Protein AF-A0A243RMH6-F1 (afdb_monomer)

Foldseek 3Di:
DDPVVVVVVVVVVVVVVVLVVVVVLLVVLLVQACVSVVHDGDPPSLVVSCVVVVHDSVVSVCSNVVNDDD

Mean predicted aligned error: 3.94 Å

Organism: NCBI:txid569862

Sequence (70 aa):
MTTDEERLNRIAELRDQLDAIRAELFAEIRAVFPENRGEPPKRGLLTEVTRRARWTREYVAQIRDGKAGD

pLDDT: mean 93.78, std 8.46, range [51.22, 98.19]

Radius of gyration: 16.47 Å; Cα contacts (8 Å, |Δi|>4): 42; chains: 1; bounding box: 39×20×47 Å

Structure (mmCIF, N/CA/C/O backbone):
data_AF-A0A243RMH6-F1
#
_entry.id   AF-A0A243RMH6-F1
#
loop_
_atom_site.group_PDB
_atom_site.id
_atom_site.type_symbol
_atom_site.label_atom_id
_atom_site.label_alt_id
_atom_site.label_comp_id
_atom_site.label_asym_id
_atom_site.label_entity_id
_atom_site.label_seq_id
_atom_site.pdbx_PDB_ins_code
_atom_site.Cartn_x
_atom_site.Cartn_y
_atom_site.Cartn_z
_atom_site.occupancy
_atom_site.B_iso_or_equiv
_atom_site.auth_seq_id
_atom_site.auth_comp_id
_atom_site.auth_asym_id
_atom_site.auth_atom_id
_atom_site.pdbx_PDB_model_num
ATOM 1 N N . MET A 1 1 ? -24.462 -1.028 25.152 1.00 56.84 1 MET A N 1
ATOM 2 C CA . MET A 1 1 ? -23.126 -1.076 24.532 1.00 56.84 1 MET A CA 1
ATOM 3 C C . MET A 1 1 ? -22.268 -0.090 25.296 1.00 56.84 1 MET A C 1
ATOM 5 O O . MET A 1 1 ? -22.703 1.040 25.484 1.00 56.84 1 MET A O 1
ATOM 9 N N . THR A 1 2 ? -21.175 -0.553 25.901 1.00 70.81 2 THR A N 1
ATOM 10 C CA . THR A 1 2 ? -20.256 0.324 26.639 1.00 70.81 2 THR A CA 1
ATOM 11 C C . THR A 1 2 ? -19.441 1.140 25.644 1.00 70.81 2 THR A C 1
ATOM 13 O O . THR A 1 2 ? -19.204 0.703 24.518 1.00 70.81 2 THR A O 1
ATOM 16 N N . THR A 1 3 ? -18.971 2.311 26.068 1.00 86.25 3 THR A N 1
ATOM 17 C CA . THR A 1 3 ? -18.090 3.161 25.256 1.00 86.25 3 THR A CA 1
ATOM 18 C C . THR A 1 3 ? -16.851 2.414 24.754 1.00 86.25 3 THR A C 1
ATOM 20 O O . THR A 1 3 ? -16.328 2.747 23.695 1.00 86.25 3 THR A O 1
ATOM 23 N N . ASP A 1 4 ? -16.389 1.395 25.484 1.00 95.00 4 ASP A N 1
ATOM 24 C CA . ASP A 1 4 ? -15.256 0.550 25.099 1.00 95.00 4 ASP A CA 1
ATOM 25 C C . ASP A 1 4 ? -15.575 -0.366 23.910 1.00 95.00 4 ASP A C 1
ATOM 27 O O . ASP A 1 4 ? -14.762 -0.480 22.998 1.00 95.00 4 ASP A O 1
ATOM 31 N N . GLU A 1 5 ? -16.766 -0.969 23.862 1.00 95.00 5 GLU A N 1
ATOM 32 C CA . GLU A 1 5 ? -17.184 -1.825 22.742 1.00 95.00 5 GLU A CA 1
ATOM 33 C C . GLU A 1 5 ? -17.330 -1.010 21.447 1.00 95.00 5 GLU A C 1
ATOM 35 O O . GLU A 1 5 ? -16.858 -1.423 20.389 1.00 95.00 5 GLU A O 1
ATOM 40 N N . GLU A 1 6 ? -17.879 0.205 21.537 1.00 95.00 6 GLU A N 1
ATOM 41 C CA . GLU A 1 6 ? -17.934 1.137 20.403 1.00 95.00 6 GLU A CA 1
ATOM 42 C C . GLU A 1 6 ? -16.533 1.553 19.930 1.00 95.00 6 GLU A C 1
ATOM 44 O O . GLU A 1 6 ? -16.273 1.622 18.726 1.00 95.00 6 GLU A O 1
ATOM 49 N N . ARG A 1 7 ? -15.598 1.794 20.861 1.00 96.12 7 ARG A N 1
ATOM 50 C CA . ARG A 1 7 ? -14.198 2.109 20.531 1.00 96.12 7 ARG A CA 1
ATOM 51 C C . ARG A 1 7 ? -13.509 0.936 19.835 1.00 96.12 7 ARG A C 1
ATOM 53 O O . ARG A 1 7 ? -12.796 1.169 18.862 1.00 96.12 7 ARG A O 1
ATOM 60 N N . LEU A 1 8 ? -13.721 -0.294 20.303 1.00 97.50 8 LEU A N 1
ATOM 61 C CA . LEU A 1 8 ? -13.150 -1.502 19.698 1.00 97.50 8 LEU A CA 1
ATOM 62 C C . LEU A 1 8 ? -13.686 -1.729 18.282 1.00 97.50 8 LEU A C 1
ATOM 64 O O . LEU A 1 8 ? -12.895 -1.936 17.362 1.00 97.50 8 LEU A O 1
ATOM 68 N N . ASN A 1 9 ? -14.998 -1.593 18.083 1.00 96.81 9 ASN A N 1
ATOM 69 C CA . ASN A 1 9 ? -15.600 -1.669 16.751 1.00 96.81 9 ASN A CA 1
ATOM 70 C C . ASN A 1 9 ? -15.036 -0.585 15.826 1.00 96.81 9 ASN A C 1
ATOM 72 O O . ASN A 1 9 ? -14.642 -0.875 14.699 1.00 96.81 9 ASN A O 1
ATOM 76 N N . ARG A 1 10 ? -14.883 0.647 16.328 1.00 96.50 10 ARG A N 1
ATOM 77 C CA . ARG A 1 10 ? -14.285 1.738 15.554 1.00 96.50 10 ARG A CA 1
ATOM 78 C C . ARG A 1 10 ? -12.834 1.457 15.151 1.00 96.50 10 ARG A C 1
ATOM 80 O O . ARG A 1 10 ? -12.426 1.855 14.063 1.00 96.50 10 ARG A O 1
ATOM 87 N N . ILE A 1 11 ? -12.048 0.802 16.008 1.00 97.75 11 ILE A N 1
ATOM 88 C CA . ILE A 1 11 ? -10.674 0.388 15.679 1.00 97.75 11 ILE A CA 1
ATOM 89 C C . ILE A 1 11 ? -10.682 -0.621 14.527 1.00 97.75 11 ILE A C 1
ATOM 91 O O . ILE A 1 11 ? -9.888 -0.461 13.602 1.00 97.75 11 ILE A O 1
ATOM 95 N N . ALA A 1 12 ? -11.578 -1.612 14.558 1.00 97.75 12 ALA A N 1
AT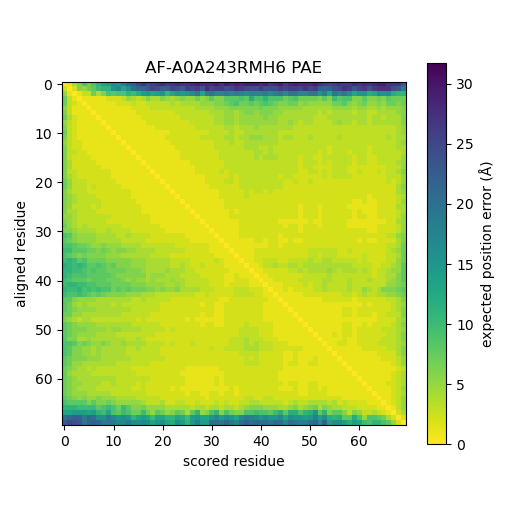OM 96 C CA . ALA A 1 12 ? -11.709 -2.593 13.481 1.00 97.75 12 ALA A CA 1
ATOM 97 C C . ALA A 1 12 ? -12.079 -1.918 12.149 1.00 97.75 12 ALA A C 1
ATOM 99 O O . ALA A 1 12 ? -11.357 -2.072 11.170 1.00 97.75 12 ALA A O 1
ATOM 100 N N . GLU A 1 13 ? -13.098 -1.051 12.141 1.00 98.12 13 GLU A N 1
ATOM 101 C CA . GLU A 1 13 ? -13.493 -0.310 10.934 1.00 98.12 13 GLU A CA 1
ATOM 102 C C . GLU A 1 13 ? -12.357 0.543 10.351 1.00 98.12 13 GLU A C 1
ATO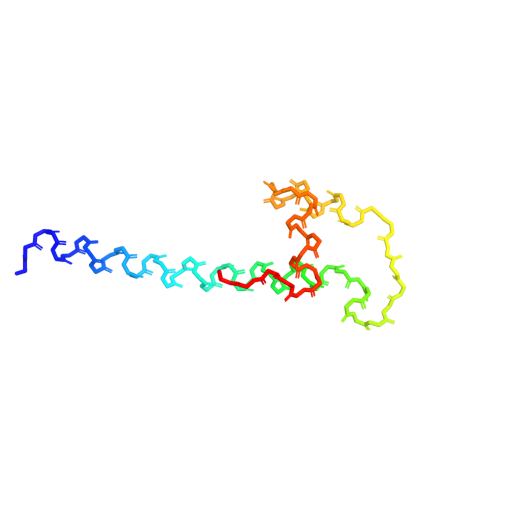M 104 O O . GLU A 1 13 ? -12.185 0.628 9.134 1.00 98.12 13 GLU A O 1
ATOM 109 N N . LEU A 1 14 ? -11.590 1.219 11.214 1.0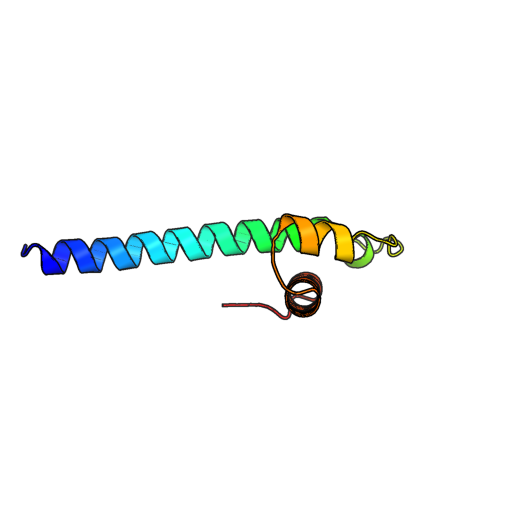0 98.19 14 LEU A N 1
ATOM 110 C CA . LEU A 1 14 ? -10.447 2.024 10.783 1.00 98.19 14 LEU A CA 1
ATOM 111 C C . LEU A 1 14 ? -9.313 1.152 10.241 1.00 98.19 14 LEU A C 1
ATOM 113 O O . LEU A 1 14 ? -8.592 1.596 9.348 1.00 98.19 14 LEU A O 1
ATOM 117 N N . ARG A 1 15 ? -9.147 -0.067 10.765 1.00 97.44 15 ARG A N 1
ATOM 118 C CA . ARG A 1 15 ? -8.166 -1.020 10.250 1.00 97.44 15 ARG A CA 1
ATOM 119 C C . ARG A 1 15 ? -8.551 -1.494 8.850 1.00 97.44 15 ARG A C 1
ATOM 121 O O . ARG A 1 15 ? -7.716 -1.376 7.963 1.00 97.44 15 ARG A O 1
ATOM 128 N N . ASP A 1 16 ? -9.801 -1.897 8.632 1.00 97.38 16 ASP A N 1
ATOM 129 C CA . ASP A 1 16 ? -10.296 -2.276 7.300 1.00 97.38 16 ASP A CA 1
ATOM 130 C C . ASP A 1 16 ? -10.123 -1.139 6.279 1.00 97.38 16 ASP A C 1
ATOM 132 O O . ASP A 1 16 ? -9.646 -1.348 5.163 1.00 97.38 16 ASP A O 1
ATOM 136 N N . GLN A 1 17 ? -10.441 0.099 6.675 1.00 97.69 17 GLN A N 1
ATOM 137 C CA . GLN A 1 17 ? -10.215 1.276 5.827 1.00 97.69 17 GLN A CA 1
ATOM 138 C C . GLN A 1 17 ? -8.729 1.493 5.524 1.00 97.69 17 GLN A C 1
ATOM 140 O O . GLN A 1 17 ? -8.371 1.822 4.393 1.00 97.69 17 GLN A O 1
ATOM 145 N N . LEU A 1 18 ? -7.853 1.312 6.516 1.00 96.62 18 LEU A N 1
ATOM 146 C CA . LEU A 1 18 ? -6.411 1.420 6.321 1.00 96.62 18 LEU A CA 1
ATOM 147 C C . LEU A 1 18 ? -5.896 0.357 5.345 1.00 96.62 18 LEU A C 1
ATOM 149 O O . LEU A 1 18 ? -5.074 0.688 4.491 1.00 96.62 18 LEU A O 1
ATOM 153 N N . ASP A 1 19 ? -6.364 -0.885 5.455 1.00 95.75 19 ASP A N 1
ATOM 154 C CA . ASP A 1 19 ? -5.964 -1.978 4.566 1.00 95.75 19 ASP A CA 1
ATOM 155 C C . ASP A 1 19 ? -6.431 -1.737 3.126 1.00 95.75 19 ASP A C 1
ATOM 157 O O . ASP A 1 19 ? -5.636 -1.884 2.194 1.00 95.75 19 ASP A O 1
ATOM 161 N N . ALA A 1 20 ? -7.661 -1.249 2.935 1.00 95.88 20 ALA A N 1
ATOM 162 C CA . ALA A 1 20 ? -8.156 -0.846 1.619 1.00 95.88 20 ALA A CA 1
ATOM 163 C C . ALA A 1 20 ? -7.291 0.267 0.997 1.00 95.88 20 ALA A C 1
ATOM 165 O O . ALA A 1 20 ? -6.770 0.107 -0.109 1.00 95.88 20 ALA A O 1
ATOM 166 N N . ILE A 1 21 ? -7.037 1.347 1.745 1.00 96.88 21 ILE A N 1
ATOM 167 C CA . ILE A 1 21 ? -6.221 2.478 1.271 1.00 96.88 21 ILE A CA 1
ATOM 168 C C . ILE A 1 21 ? -4.782 2.034 0.968 1.00 96.88 21 ILE A C 1
ATOM 170 O O . ILE A 1 21 ? -4.170 2.493 0.001 1.00 96.88 21 ILE A O 1
ATOM 174 N N . ARG A 1 22 ? -4.211 1.134 1.779 1.00 95.38 22 ARG A N 1
ATOM 175 C CA . ARG A 1 22 ? -2.875 0.570 1.534 1.00 95.38 22 ARG A CA 1
ATOM 176 C C . ARG A 1 22 ? -2.837 -0.251 0.254 1.00 95.38 22 ARG A C 1
ATOM 178 O O . ARG A 1 22 ? -1.884 -0.104 -0.511 1.00 95.38 22 ARG A O 1
ATOM 185 N N . ALA A 1 23 ? -3.852 -1.076 0.008 1.00 95.25 23 ALA A N 1
ATOM 186 C CA . ALA A 1 23 ? -3.953 -1.863 -1.213 1.00 95.25 23 ALA A CA 1
ATOM 187 C C . ALA A 1 23 ? -4.016 -0.961 -2.457 1.00 95.25 23 ALA A C 1
ATOM 189 O O . ALA A 1 23 ? -3.264 -1.184 -3.409 1.00 95.25 23 ALA A O 1
ATOM 190 N N . GLU A 1 24 ? -4.831 0.098 -2.417 1.00 96.75 24 GLU A N 1
ATOM 191 C CA . GLU A 1 24 ? -4.911 1.104 -3.484 1.00 96.75 24 GLU A CA 1
ATOM 192 C C . GLU A 1 24 ? -3.560 1.801 -3.707 1.00 96.75 24 GLU A C 1
ATOM 194 O O . GLU A 1 24 ? -3.049 1.842 -4.826 1.00 96.75 24 GLU A O 1
ATOM 199 N N . LEU A 1 25 ? -2.913 2.272 -2.636 1.00 96.19 25 LEU A N 1
ATOM 200 C CA . LEU A 1 25 ? -1.607 2.928 -2.724 1.00 96.19 25 LEU A CA 1
ATOM 201 C C . LEU A 1 25 ? -0.524 1.997 -3.293 1.00 96.19 25 LEU A C 1
ATOM 203 O O . LEU A 1 25 ? 0.326 2.430 -4.074 1.00 96.19 25 LEU A O 1
ATOM 207 N N . PHE A 1 26 ? -0.533 0.716 -2.926 1.00 96.06 26 PHE A N 1
ATOM 208 C CA . PHE A 1 26 ? 0.421 -0.260 -3.453 1.00 96.06 26 PHE A CA 1
ATOM 209 C C . PHE A 1 26 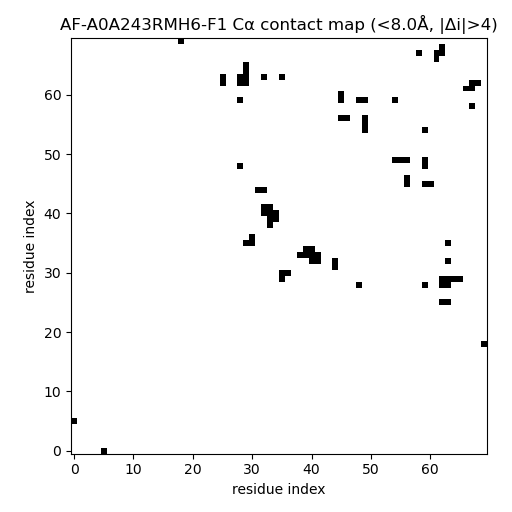? 0.186 -0.538 -4.937 1.00 96.06 26 PHE A C 1
ATOM 211 O O . PHE A 1 26 ? 1.160 -0.660 -5.686 1.00 96.06 26 PHE A O 1
ATOM 218 N N . ALA A 1 27 ? -1.074 -0.610 -5.370 1.00 96.00 27 ALA A N 1
ATOM 219 C CA . ALA A 1 27 ? -1.423 -0.746 -6.778 1.00 96.00 27 ALA A CA 1
ATOM 220 C C . ALA A 1 27 ? -0.905 0.452 -7.591 1.00 96.00 27 ALA A C 1
ATOM 222 O O . ALA A 1 27 ? -0.202 0.250 -8.584 1.00 96.00 27 ALA A O 1
ATOM 223 N N . GLU A 1 28 ? -1.133 1.678 -7.114 1.00 96.94 28 GLU A N 1
ATOM 224 C CA . GLU A 1 28 ? -0.635 2.904 -7.750 1.00 96.94 28 GLU A CA 1
ATOM 225 C C . GLU A 1 28 ? 0.896 2.930 -7.832 1.00 96.94 28 GLU A C 1
ATOM 227 O O . GLU A 1 28 ? 1.469 3.2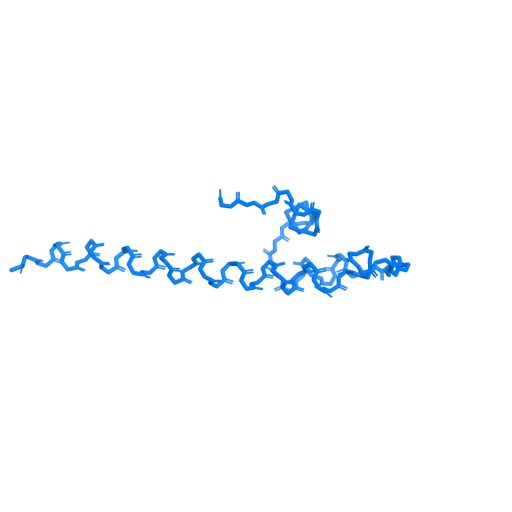06 -8.886 1.00 96.94 28 GLU A O 1
ATOM 232 N N . ILE A 1 29 ? 1.592 2.569 -6.747 1.00 96.06 29 ILE A N 1
ATOM 233 C CA . ILE A 1 29 ? 3.058 2.488 -6.745 1.00 96.06 29 ILE A CA 1
ATOM 234 C C . ILE A 1 29 ? 3.542 1.501 -7.805 1.00 96.06 29 ILE A C 1
ATOM 236 O O . ILE A 1 29 ? 4.416 1.850 -8.598 1.00 96.06 29 ILE A O 1
ATOM 240 N N . ARG A 1 30 ? 2.974 0.291 -7.861 1.00 95.81 30 ARG A N 1
ATOM 241 C CA . ARG A 1 30 ? 3.343 -0.721 -8.865 1.00 95.81 30 ARG A CA 1
ATOM 242 C C . ARG A 1 30 ? 3.062 -0.232 -10.283 1.00 95.81 30 ARG A C 1
ATOM 244 O O . ARG A 1 30 ? 3.880 -0.491 -11.164 1.00 95.81 30 ARG A O 1
ATOM 251 N N . ALA A 1 31 ? 1.966 0.496 -10.484 1.00 95.94 31 ALA A N 1
ATOM 252 C CA . ALA A 1 31 ? 1.578 1.073 -11.763 1.00 95.94 31 ALA A CA 1
ATOM 253 C C . ALA A 1 31 ? 2.445 2.270 -12.185 1.00 95.94 31 ALA A C 1
ATOM 255 O O . ALA A 1 31 ? 2.444 2.634 -13.355 1.00 95.94 31 ALA A O 1
ATOM 256 N N . VAL A 1 32 ? 3.246 2.879 -11.311 1.00 96.62 32 VAL A N 1
ATOM 257 C CA . VAL A 1 32 ? 4.217 3.902 -11.743 1.00 96.62 32 VAL A CA 1
ATOM 258 C C . VAL A 1 32 ? 5.413 3.271 -12.468 1.00 96.62 32 VAL A C 1
ATOM 260 O O . VAL A 1 32 ? 5.989 3.894 -13.362 1.00 96.62 32 VAL A O 1
ATOM 263 N N . PHE A 1 33 ? 5.779 2.034 -12.129 1.00 96.50 33 PHE A N 1
ATOM 264 C CA . PHE A 1 33 ? 6.978 1.372 -12.642 1.00 96.50 33 PHE A CA 1
ATOM 265 C C . PHE A 1 33 ? 6.728 0.681 -13.997 1.00 96.50 33 PHE A C 1
ATOM 267 O O . PHE A 1 33 ? 5.972 -0.289 -14.053 1.00 96.50 33 PHE A O 1
ATOM 274 N N . PRO A 1 34 ? 7.352 1.144 -15.099 1.00 95.88 34 PRO A N 1
ATOM 275 C CA . PRO A 1 34 ? 7.167 0.566 -16.434 1.00 95.88 34 PRO A CA 1
ATOM 276 C C . PRO A 1 34 ? 7.595 -0.901 -16.523 1.00 95.88 34 PRO A C 1
ATOM 278 O O . PRO A 1 34 ? 6.975 -1.672 -17.255 1.00 95.88 34 PRO A O 1
ATOM 281 N N . GLU A 1 35 ? 8.578 -1.326 -15.724 1.00 94.75 35 GLU A N 1
ATOM 282 C CA . GLU A 1 35 ? 9.010 -2.727 -15.711 1.00 94.75 35 GLU A CA 1
ATOM 283 C C . GLU A 1 35 ? 7.883 -3.703 -15.319 1.00 94.75 35 GLU A C 1
ATOM 285 O O . GLU A 1 35 ? 7.854 -4.832 -15.805 1.00 94.75 35 GLU A O 1
ATOM 290 N N . ASN A 1 36 ? 6.891 -3.250 -14.543 1.00 95.00 36 ASN A N 1
ATOM 291 C CA . ASN A 1 36 ? 5.720 -4.050 -14.170 1.00 95.00 36 ASN A CA 1
ATOM 292 C C . ASN A 1 36 ? 4.690 -4.193 -15.306 1.00 95.00 36 ASN A C 1
ATOM 29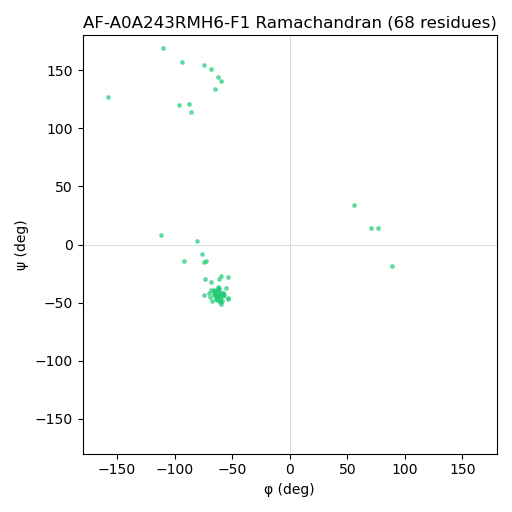4 O O . ASN A 1 36 ? 3.744 -4.966 -15.185 1.00 95.00 36 ASN A O 1
ATOM 298 N N . ARG A 1 37 ? 4.868 -3.459 -16.410 1.00 93.44 37 ARG A N 1
ATOM 299 C CA . ARG A 1 37 ? 4.049 -3.535 -17.631 1.00 93.44 37 ARG A CA 1
ATOM 300 C C . ARG A 1 37 ? 4.814 -4.109 -18.828 1.00 93.44 37 ARG A C 1
ATOM 302 O O . ARG A 1 37 ? 4.309 -4.072 -19.945 1.00 93.44 37 ARG A O 1
ATOM 309 N N . GLY A 1 38 ? 6.029 -4.620 -18.614 1.00 93.88 38 GLY A N 1
ATOM 310 C CA . GLY A 1 38 ? 6.902 -5.104 -19.690 1.00 93.88 38 GLY A CA 1
ATOM 311 C C . GLY A 1 38 ? 7.593 -3.992 -20.491 1.00 93.88 38 GLY A C 1
ATOM 312 O O . GLY A 1 38 ? 8.144 -4.254 -21.557 1.00 93.88 38 GLY A O 1
ATOM 313 N N . GLU A 1 39 ? 7.580 -2.756 -19.991 1.00 96.00 39 GLU A N 1
ATOM 314 C CA . GLU A 1 39 ? 8.260 -1.609 -20.592 1.00 96.00 39 GLU A CA 1
ATOM 315 C C . GLU A 1 39 ? 9.672 -1.424 -19.991 1.00 96.00 39 GLU A C 1
ATOM 317 O O . GLU A 1 39 ? 9.941 -1.860 -18.866 1.00 96.00 39 GLU A O 1
ATOM 322 N N . PRO A 1 40 ? 10.607 -0.761 -20.698 1.00 95.94 40 PRO A N 1
ATOM 323 C CA . PRO A 1 40 ? 11.952 -0.531 -20.178 1.00 95.94 40 PRO A CA 1
ATOM 324 C C . PRO A 1 40 ? 11.945 0.336 -18.904 1.00 95.94 40 PRO A C 1
ATOM 326 O O . PRO A 1 40 ? 11.169 1.292 -18.800 1.00 95.94 40 PRO A O 1
ATOM 329 N N . PRO A 1 41 ? 12.852 0.071 -17.944 1.00 94.62 41 PRO A N 1
ATOM 330 C CA . PRO A 1 41 ? 12.897 0.798 -16.682 1.00 94.62 41 PRO A CA 1
ATOM 331 C C . PRO A 1 41 ? 13.250 2.273 -16.898 1.00 94.62 41 PRO A C 1
ATOM 333 O O . PRO A 1 41 ? 14.220 2.619 -17.578 1.00 94.62 41 PRO A O 1
ATOM 336 N N . LYS A 1 42 ? 12.499 3.167 -16.248 1.00 95.81 42 LYS A N 1
ATOM 337 C CA . LYS A 1 42 ? 12.749 4.612 -16.291 1.00 95.81 42 LYS A CA 1
ATOM 338 C C . LYS A 1 42 ? 13.560 5.057 -15.076 1.00 95.81 42 LYS A C 1
ATOM 340 O O . LYS A 1 42 ? 13.133 4.931 -13.926 1.00 95.81 42 LYS A O 1
ATOM 345 N N . ARG A 1 43 ? 14.741 5.630 -15.333 1.00 94.06 43 ARG A N 1
ATOM 346 C CA . ARG A 1 43 ? 15.622 6.164 -14.282 1.00 94.06 43 ARG A CA 1
ATOM 347 C C . ARG A 1 43 ? 14.919 7.266 -13.483 1.00 94.06 43 ARG A C 1
ATOM 349 O O . ARG A 1 43 ? 14.209 8.096 -14.039 1.00 94.06 43 ARG A O 1
ATOM 356 N N . GLY A 1 44 ? 15.149 7.277 -12.171 1.00 95.12 44 GLY A N 1
ATOM 357 C CA . GLY A 1 44 ? 14.654 8.314 -11.260 1.00 95.12 44 GL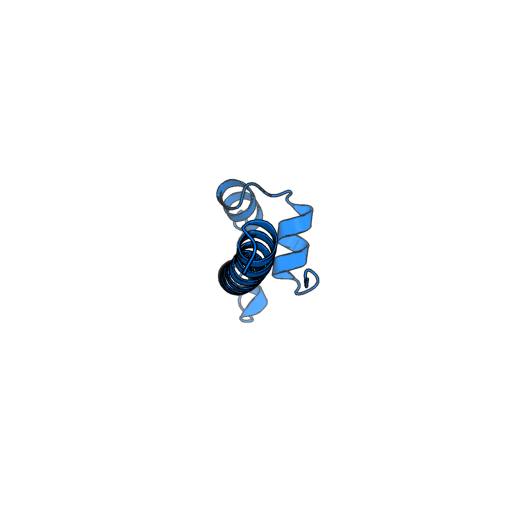Y A CA 1
ATOM 358 C C . GLY A 1 44 ? 13.265 8.066 -10.663 1.00 95.12 44 GLY A C 1
ATOM 359 O O . GLY A 1 44 ? 12.986 8.616 -9.601 1.00 95.12 44 GLY A O 1
ATOM 360 N N . LEU A 1 45 ? 12.434 7.189 -11.245 1.00 96.50 45 LEU A N 1
ATOM 361 C CA . LEU A 1 45 ? 11.086 6.918 -10.718 1.00 96.50 45 LEU A CA 1
ATOM 362 C C . LEU A 1 45 ? 11.102 6.421 -9.274 1.00 96.50 45 LEU A C 1
ATOM 364 O O . LEU A 1 45 ? 10.350 6.923 -8.447 1.00 96.50 45 LEU A O 1
ATOM 368 N N . LEU A 1 46 ? 12.009 5.498 -8.943 1.00 96.25 46 LEU A N 1
ATO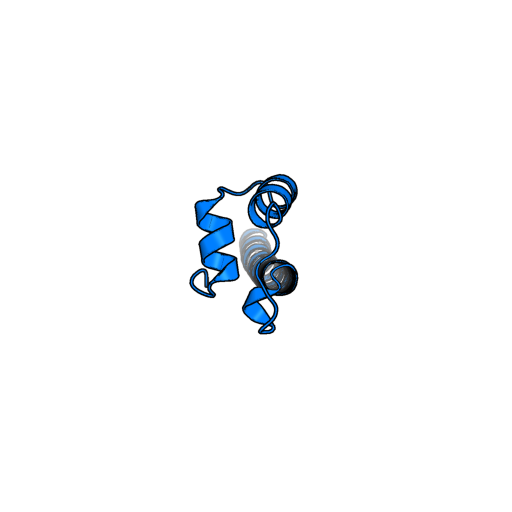M 369 C CA . LEU A 1 46 ? 12.119 4.978 -7.580 1.00 96.25 46 LEU A CA 1
ATOM 370 C C . LEU A 1 46 ? 12.380 6.098 -6.561 1.00 96.25 46 LEU A C 1
ATOM 372 O O . LEU A 1 46 ? 11.760 6.120 -5.503 1.00 96.25 46 LEU A O 1
ATOM 376 N N . THR A 1 47 ? 13.245 7.059 -6.890 1.00 97.38 47 THR A N 1
ATOM 377 C CA . THR A 1 47 ? 13.520 8.224 -6.035 1.00 97.38 47 THR A CA 1
ATOM 378 C C . THR A 1 47 ? 12.287 9.121 -5.899 1.00 97.38 47 THR A C 1
ATOM 380 O O . THR A 1 47 ? 11.946 9.536 -4.792 1.00 97.38 47 THR A O 1
ATOM 383 N N . GLU A 1 48 ? 11.587 9.380 -7.003 1.00 97.75 48 GLU A N 1
ATOM 384 C CA . GLU A 1 48 ? 10.396 10.233 -7.027 1.00 97.75 48 GLU A CA 1
ATOM 385 C C . GLU A 1 48 ? 9.217 9.641 -6.245 1.00 97.75 48 GLU A C 1
ATOM 387 O O . GLU A 1 48 ? 8.516 10.376 -5.543 1.00 97.75 48 GLU A O 1
ATOM 392 N N . VAL A 1 49 ? 9.018 8.323 -6.327 1.00 97.06 49 VAL A N 1
ATOM 393 C CA . VAL A 1 49 ? 8.010 7.602 -5.538 1.00 97.06 49 VAL A CA 1
ATOM 394 C C . VAL A 1 49 ? 8.403 7.589 -4.064 1.00 97.06 49 VAL A C 1
ATOM 396 O O . VAL A 1 49 ? 7.581 7.933 -3.223 1.00 97.06 49 VAL A O 1
ATOM 399 N N . THR A 1 50 ? 9.669 7.299 -3.743 1.00 97.25 50 THR A N 1
ATOM 400 C CA . THR A 1 50 ? 10.202 7.341 -2.365 1.00 97.25 50 THR A CA 1
ATOM 401 C C . THR A 1 50 ? 9.930 8.693 -1.701 1.00 97.25 50 THR A C 1
ATOM 403 O O . THR A 1 50 ? 9.419 8.751 -0.583 1.00 97.25 50 THR A O 1
ATOM 406 N N . ARG A 1 51 ? 10.184 9.795 -2.417 1.00 96.94 51 ARG A N 1
ATOM 407 C CA . ARG A 1 51 ? 9.935 11.156 -1.925 1.00 96.94 51 ARG A CA 1
ATOM 408 C C . ARG A 1 51 ? 8.451 11.433 -1.665 1.00 96.94 51 ARG A C 1
ATOM 410 O O . ARG A 1 51 ? 8.129 12.068 -0.663 1.00 96.94 51 ARG A O 1
ATOM 417 N N . ARG A 1 52 ? 7.556 10.992 -2.556 1.00 97.12 52 ARG A N 1
ATOM 418 C CA . ARG A 1 52 ? 6.102 11.227 -2.438 1.00 97.12 52 ARG A CA 1
ATOM 419 C C . ARG A 1 52 ? 5.456 10.350 -1.370 1.00 97.12 52 ARG A C 1
ATOM 421 O O . ARG A 1 52 ? 4.680 10.858 -0.570 1.00 97.12 52 ARG A O 1
ATOM 428 N N . ALA A 1 53 ? 5.819 9.071 -1.331 1.00 95.19 53 ALA A N 1
ATOM 429 C CA . ALA A 1 53 ? 5.292 8.099 -0.379 1.00 95.19 53 ALA A CA 1
ATOM 430 C C . ALA A 1 53 ? 5.852 8.282 1.042 1.00 95.19 53 ALA A C 1
ATOM 432 O O . ALA A 1 53 ? 5.296 7.739 1.989 1.00 95.19 53 ALA A O 1
ATOM 433 N N . ARG A 1 54 ? 6.941 9.053 1.203 1.00 96.81 54 ARG A N 1
ATOM 434 C CA . ARG A 1 54 ? 7.648 9.258 2.483 1.00 96.81 54 ARG A CA 1
ATOM 435 C C . ARG A 1 54 ? 8.095 7.946 3.136 1.00 96.81 54 ARG A C 1
ATOM 437 O O . ARG A 1 54 ? 8.142 7.831 4.358 1.00 96.81 54 ARG A O 1
ATOM 444 N N . TRP A 1 55 ? 8.451 6.971 2.312 1.00 96.06 55 TRP A N 1
ATOM 445 C CA . TRP A 1 55 ? 8.967 5.680 2.750 1.00 96.06 55 TRP A CA 1
ATOM 446 C C . TRP A 1 55 ? 10.435 5.530 2.410 1.00 96.06 55 TRP A C 1
ATOM 448 O O . TRP A 1 55 ? 11.011 6.338 1.684 1.00 96.06 55 TRP A O 1
ATOM 458 N N . THR A 1 56 ? 11.060 4.492 2.955 1.00 96.88 56 THR A N 1
ATOM 459 C CA . THR A 1 56 ? 12.418 4.142 2.560 1.00 96.88 56 THR A CA 1
ATOM 460 C C . THR A 1 56 ? 12.422 3.638 1.120 1.00 96.88 56 THR A C 1
ATOM 462 O O . THR A 1 56 ? 11.457 3.043 0.632 1.00 96.88 56 THR A O 1
ATOM 465 N N . ARG A 1 57 ? 13.549 3.846 0.435 1.00 96.88 57 ARG A N 1
ATOM 466 C CA . ARG A 1 57 ? 13.762 3.320 -0.918 1.00 96.88 57 ARG A CA 1
ATOM 467 C C . ARG A 1 57 ? 13.567 1.802 -0.971 1.00 96.88 57 ARG A C 1
ATOM 469 O O . ARG A 1 57 ? 13.038 1.290 -1.951 1.00 96.88 57 ARG A O 1
ATOM 476 N N . GLU A 1 58 ? 14.001 1.107 0.079 1.00 96.94 58 GLU A N 1
ATOM 477 C CA . GLU A 1 58 ? 13.865 -0.343 0.211 1.00 96.94 58 GLU A CA 1
ATOM 478 C C . GLU A 1 58 ? 12.398 -0.770 0.278 1.00 96.94 58 GLU A C 1
ATOM 480 O O . GLU A 1 58 ? 11.986 -1.645 -0.478 1.00 96.94 58 GLU A O 1
ATOM 485 N N . TYR A 1 59 ? 11.586 -0.101 1.098 1.00 96.56 59 TYR A N 1
ATOM 486 C CA . TYR A 1 59 ? 10.172 -0.439 1.225 1.00 96.56 59 TYR A CA 1
ATOM 487 C C . TYR A 1 59 ? 9.402 -0.201 -0.082 1.00 96.56 59 TYR A C 1
ATOM 489 O O . TYR A 1 59 ? 8.627 -1.045 -0.523 1.00 96.56 59 TYR A O 1
ATOM 497 N N . VAL A 1 60 ? 9.690 0.900 -0.782 1.00 96.62 60 VAL A N 1
ATOM 498 C CA . VAL A 1 60 ? 9.101 1.169 -2.107 1.00 96.62 60 VAL A CA 1
ATOM 499 C C . VAL A 1 60 ? 9.516 0.113 -3.135 1.00 96.62 60 VAL A C 1
ATOM 501 O O . VAL A 1 60 ? 8.689 -0.303 -3.947 1.00 96.62 60 VAL A O 1
ATOM 504 N N . ALA A 1 61 ? 10.769 -0.352 -3.101 1.00 96.44 61 ALA A N 1
A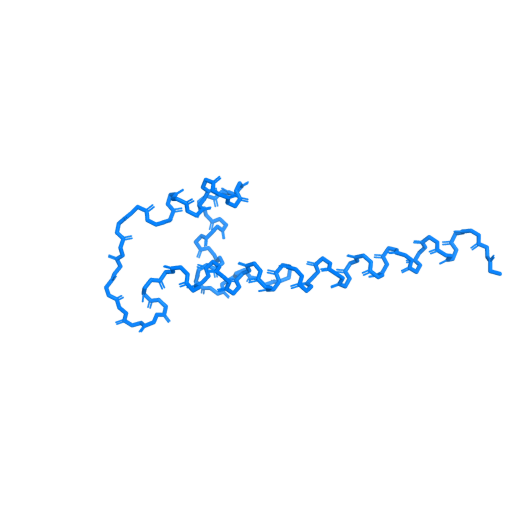TOM 505 C CA . ALA A 1 61 ? 11.223 -1.432 -3.973 1.00 96.44 61 ALA A CA 1
ATOM 506 C C . ALA A 1 61 ? 10.489 -2.751 -3.673 1.00 96.44 61 ALA A C 1
ATOM 508 O O . ALA A 1 61 ? 10.049 -3.421 -4.602 1.00 96.44 61 ALA A O 1
ATOM 509 N N . GLN A 1 62 ? 10.263 -3.080 -2.397 1.00 96.94 62 GLN A N 1
ATOM 510 C CA . GLN A 1 62 ? 9.465 -4.249 -2.013 1.00 96.94 62 GLN A CA 1
ATOM 511 C C . GLN A 1 62 ? 8.021 -4.156 -2.528 1.00 96.94 62 GLN A C 1
ATOM 513 O O . GLN A 1 62 ? 7.499 -5.143 -3.043 1.00 96.94 62 GLN A O 1
ATOM 518 N N . ILE A 1 63 ? 7.385 -2.980 -2.447 1.00 96.31 63 ILE A N 1
ATOM 519 C CA . ILE A 1 63 ? 6.034 -2.762 -2.992 1.00 96.31 63 ILE A CA 1
ATOM 520 C C . ILE A 1 63 ? 6.023 -2.945 -4.511 1.00 96.31 63 ILE A C 1
ATOM 522 O O . ILE A 1 63 ? 5.159 -3.666 -5.021 1.00 96.31 63 ILE A O 1
ATOM 526 N N . ARG A 1 64 ? 6.984 -2.334 -5.223 1.00 95.19 64 ARG A N 1
ATOM 527 C CA . ARG A 1 64 ? 7.158 -2.484 -6.679 1.00 95.19 64 ARG A CA 1
ATOM 528 C C . ARG A 1 64 ? 7.267 -3.952 -7.075 1.00 95.19 64 ARG A C 1
ATOM 530 O O . ARG A 1 64 ? 6.600 -4.356 -8.019 1.00 95.19 64 ARG A O 1
ATOM 537 N N . ASP A 1 65 ? 8.083 -4.713 -6.350 1.00 94.31 65 ASP A N 1
ATOM 538 C CA . ASP A 1 65 ? 8.380 -6.120 -6.634 1.00 94.31 65 ASP A CA 1
ATOM 539 C C . ASP A 1 65 ? 7.277 -7.079 -6.135 1.00 94.31 65 ASP A C 1
ATOM 541 O O . ASP A 1 65 ? 7.436 -8.295 -6.221 1.00 94.31 65 ASP A O 1
ATOM 545 N N . GLY A 1 66 ? 6.178 -6.556 -5.571 1.00 92.12 66 GLY A N 1
ATOM 546 C CA . GLY A 1 66 ? 5.074 -7.359 -5.036 1.00 92.12 66 GLY A CA 1
ATOM 547 C C . GLY A 1 66 ? 5.405 -8.122 -3.748 1.00 92.12 66 GLY A C 1
ATOM 548 O O . GLY A 1 66 ? 4.658 -9.012 -3.362 1.00 92.12 66 GLY A O 1
ATOM 549 N N . LYS A 1 67 ? 6.517 -7.785 -3.087 1.00 90.69 67 LYS A N 1
ATOM 550 C CA . LYS A 1 67 ? 7.029 -8.456 -1.879 1.00 90.69 67 LYS A CA 1
ATOM 551 C C . LYS A 1 67 ? 6.532 -7.833 -0.578 1.00 90.69 67 LYS A C 1
ATOM 553 O O . LYS A 1 67 ? 6.687 -8.438 0.475 1.00 90.69 67 LYS A O 1
ATOM 558 N N . ALA A 1 68 ? 5.960 -6.635 -0.649 1.00 81.62 68 ALA A N 1
ATOM 559 C CA . ALA A 1 68 ? 5.220 -6.056 0.462 1.00 81.62 68 ALA A CA 1
ATOM 560 C C . ALA A 1 68 ? 3.756 -6.525 0.394 1.00 81.62 68 ALA A C 1
ATOM 562 O O . ALA A 1 68 ? 3.076 -6.275 -0.608 1.00 81.62 68 ALA A O 1
ATOM 563 N N . GLY A 1 69 ? 3.289 -7.193 1.448 1.00 68.38 69 GLY A N 1
ATOM 564 C CA . GLY A 1 69 ? 1.905 -7.624 1.643 1.00 68.38 69 GLY A CA 1
ATOM 565 C C . GLY A 1 69 ? 1.651 -7.852 3.133 1.00 68.38 69 GLY A C 1
ATOM 566 O O . GLY A 1 69 ? 2.459 -8.543 3.742 1.00 68.38 69 GLY A O 1
ATOM 567 N N . ASP A 1 70 ? 0.596 -7.196 3.633 1.00 51.22 70 ASP A N 1
ATOM 568 C CA . ASP A 1 70 ? 0.120 -7.046 5.030 1.00 51.22 70 ASP A CA 1
ATOM 569 C C . ASP A 1 70 ? 1.172 -7.025 6.160 1.00 51.22 70 ASP A C 1
ATOM 571 O O . ASP A 1 70 ? 1.704 -8.090 6.543 1.00 51.22 70 ASP A O 1
#

Secondary structure (DSSP, 8-state):
--HHHHHHHHHHHHHHHHHHHHHHHHHHHHHH-GGGGTPPPPTTHHHHHHHHHTS-HHHHHHHHTT----

Nearest PDB structures (foldseek):
  8jke-assembly1_F  TM=5.333E-01  e=9.886E+00  Streptomyces coelicolor A3(2)

Solvent-accessible surface area (backbone atoms only — not comparable to full-atom values): 4125 Å² total; per-residue (Å²): 133,55,75,64,58,56,50,51,52,50,51,52,55,51,47,55,50,49,53,52,53,49,53,53,52,43,50,52,54,28,69,70,42,39,56,78,72,78,40,77,76,64,88,65,50,66,60,56,48,20,65,74,70,71,49,54,63,65,59,50,50,30,36,55,71,67,70,57,76,136